Protein AF-A0A959P4C7-F1 (afdb_monomer_lite)

Sequence (64 aa):
MRTVVFSLIFVFGCLVSVGQELNQKDEAGLKQGKWKKFYKNGKVRYEGEFKDDKPVGLFRYYYE

Structure (mmCIF, N/CA/C/O backbone):
data_AF-A0A959P4C7-F1
#
_entry.id   AF-A0A959P4C7-F1
#
loop_
_atom_site.group_PDB
_atom_site.id
_atom_site.type_symbol
_atom_site.label_atom_id
_atom_site.label_alt_id
_atom_site.label_comp_id
_atom_site.label_asym_id
_atom_site.label_entity_id
_atom_site.label_seq_id
_atom_site.pdbx_PDB_ins_code
_atom_site.Cartn_x
_atom_site.Cartn_y
_atom_site.Cartn_z
_atom_site.occupancy
_atom_site.B_iso_or_equiv
_atom_site.auth_seq_id
_atom_site.auth_comp_id
_atom_site.auth_asym_id
_atom_site.auth_atom_id
_atom_site.pdbx_PDB_model_num
ATOM 1 N N . MET A 1 1 ? 28.275 -29.845 7.198 1.00 54.66 1 MET A N 1
ATOM 2 C CA . MET A 1 1 ? 27.298 -29.492 6.138 1.00 54.66 1 MET A CA 1
ATOM 3 C C . MET A 1 1 ? 25.884 -29.212 6.666 1.00 54.66 1 MET A C 1
ATOM 5 O O . MET A 1 1 ? 25.195 -28.414 6.058 1.00 54.66 1 MET A O 1
ATOM 9 N N . ARG A 1 2 ? 25.439 -29.794 7.796 1.00 57.12 2 ARG A N 1
ATOM 10 C CA . ARG A 1 2 ? 24.074 -29.582 8.331 1.00 57.12 2 ARG A CA 1
ATOM 11 C C . ARG A 1 2 ? 23.871 -28.265 9.110 1.00 57.12 2 ARG A C 1
ATOM 13 O O . ARG A 1 2 ? 22.773 -27.732 9.119 1.00 57.12 2 ARG A O 1
ATOM 20 N N . THR A 1 3 ? 24.923 -27.718 9.722 1.00 51.84 3 THR A N 1
ATOM 21 C CA . THR A 1 3 ? 24.885 -26.456 10.494 1.00 51.84 3 THR A CA 1
ATOM 22 C C . THR A 1 3 ? 24.882 -25.203 9.614 1.00 51.84 3 THR A C 1
ATOM 24 O O . THR A 1 3 ? 24.158 -24.260 9.899 1.00 51.84 3 THR A O 1
ATOM 27 N N . VAL A 1 4 ? 25.614 -25.223 8.496 1.00 56.47 4 VAL A N 1
ATOM 28 C CA . VAL A 1 4 ? 25.686 -24.105 7.532 1.00 56.47 4 VAL A CA 1
ATOM 29 C C . VAL A 1 4 ? 24.330 -23.848 6.858 1.00 56.47 4 VAL A C 1
ATOM 31 O O . VAL A 1 4 ? 23.953 -22.701 6.646 1.00 56.47 4 VAL A O 1
ATOM 34 N N . VAL A 1 5 ? 23.560 -24.908 6.588 1.00 56.56 5 VAL A N 1
ATOM 35 C CA . VAL A 1 5 ? 22.221 -24.815 5.980 1.00 56.56 5 VAL A CA 1
ATOM 36 C C . VAL A 1 5 ? 21.200 -24.191 6.942 1.00 56.56 5 VAL A C 1
ATOM 38 O O . VAL A 1 5 ? 20.392 -23.371 6.518 1.00 56.56 5 VAL A O 1
ATOM 41 N N . PHE A 1 6 ? 21.272 -24.498 8.243 1.00 54.44 6 PHE A N 1
ATOM 42 C CA . PHE A 1 6 ? 20.413 -23.870 9.259 1.00 54.44 6 PHE A CA 1
ATOM 43 C C . PHE A 1 6 ? 20.704 -22.370 9.423 1.00 54.44 6 PHE A C 1
ATOM 45 O O . PHE A 1 6 ? 19.772 -21.573 9.521 1.00 54.44 6 PHE A O 1
ATOM 52 N N . SER A 1 7 ? 21.978 -21.969 9.379 1.00 56.25 7 SER A N 1
ATOM 53 C CA . SER A 1 7 ? 22.370 -20.554 9.421 1.00 56.25 7 SER A CA 1
ATOM 54 C C . SER A 1 7 ? 21.934 -19.777 8.170 1.00 56.25 7 SER A C 1
ATOM 56 O O . SER A 1 7 ? 21.527 -18.625 8.282 1.00 56.25 7 SER A O 1
ATOM 58 N N . LEU A 1 8 ? 21.949 -20.402 6.987 1.00 56.12 8 LEU A N 1
ATOM 59 C CA . LEU A 1 8 ? 21.476 -19.797 5.732 1.00 56.12 8 LEU A CA 1
ATOM 60 C C . LEU A 1 8 ? 19.964 -19.526 5.733 1.00 56.12 8 LEU A C 1
ATOM 62 O O . LEU A 1 8 ? 19.534 -18.470 5.278 1.00 56.12 8 LEU A O 1
ATOM 66 N N . ILE A 1 9 ? 19.160 -20.435 6.292 1.00 57.75 9 ILE A N 1
ATOM 67 C CA . ILE A 1 9 ? 17.701 -20.263 6.407 1.00 57.75 9 ILE A CA 1
ATOM 68 C C . ILE A 1 9 ? 17.356 -19.142 7.405 1.00 57.75 9 ILE A C 1
ATOM 70 O O . ILE A 1 9 ? 16.425 -18.371 7.178 1.00 57.75 9 ILE A O 1
ATOM 74 N N . PHE A 1 10 ? 18.141 -19.001 8.477 1.00 55.62 10 PHE A N 1
ATOM 75 C CA . PHE A 1 10 ? 17.937 -17.966 9.494 1.00 55.62 10 PHE A CA 1
ATOM 76 C C . PHE A 1 10 ? 18.288 -16.554 8.987 1.00 55.62 10 PHE A C 1
ATOM 78 O O . PHE A 1 10 ? 17.566 -15.597 9.259 1.00 55.62 10 PHE A O 1
ATOM 85 N N . VAL A 1 11 ? 19.344 -16.420 8.175 1.00 55.59 11 VAL A N 1
ATOM 86 C CA . VAL A 1 11 ? 19.715 -15.146 7.525 1.00 55.59 11 VAL A CA 1
ATOM 87 C C . VAL A 1 11 ? 18.698 -14.747 6.448 1.00 55.59 11 VAL A C 1
ATOM 89 O O . VAL A 1 11 ? 18.368 -13.568 6.324 1.00 55.59 11 VAL A O 1
ATOM 92 N N . PHE A 1 12 ? 18.140 -15.716 5.716 1.00 56.09 12 PHE A N 1
ATOM 93 C CA . PHE A 1 12 ? 17.127 -15.449 4.690 1.00 56.09 12 PHE A CA 1
ATOM 94 C C . PHE A 1 12 ? 15.792 -14.972 5.289 1.00 56.09 12 PHE A C 1
ATOM 96 O O . PHE A 1 12 ? 15.132 -14.117 4.707 1.00 56.09 12 PHE A O 1
ATOM 103 N N . GLY A 1 13 ? 15.421 -15.454 6.482 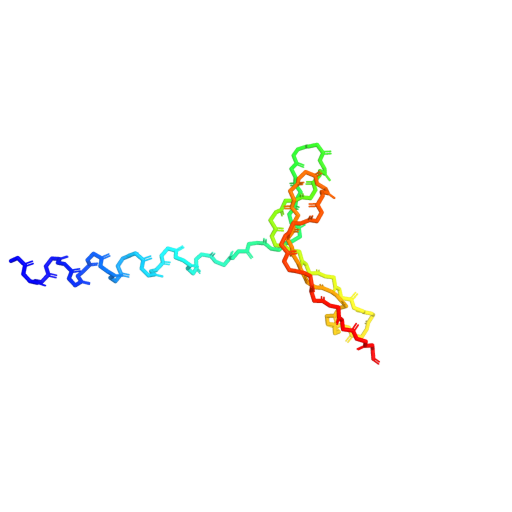1.00 54.16 13 GLY A N 1
ATOM 104 C CA . GLY A 1 13 ? 14.225 -14.998 7.202 1.00 54.16 13 GLY A CA 1
ATOM 105 C C . GLY A 1 13 ? 14.316 -13.561 7.734 1.00 54.16 13 GLY A C 1
ATOM 106 O O . GLY A 1 13 ? 13.311 -12.852 7.747 1.00 54.16 13 GLY A O 1
ATOM 107 N N . CYS A 1 14 ? 15.510 -13.093 8.118 1.00 48.97 14 CYS A N 1
ATOM 108 C CA . CYS A 1 14 ? 15.702 -11.735 8.645 1.00 48.97 14 CYS A CA 1
ATOM 109 C C . CYS A 1 14 ? 15.558 -10.629 7.586 1.00 48.97 14 CYS A C 1
ATOM 111 O O . CYS A 1 14 ? 15.131 -9.526 7.923 1.00 48.97 14 CYS A O 1
ATOM 113 N N . LEU A 1 15 ? 15.856 -10.900 6.310 1.00 51.59 15 LEU A N 1
ATOM 114 C CA . LEU A 1 15 ? 15.718 -9.898 5.241 1.00 51.59 15 LEU A CA 1
ATOM 115 C C . LEU A 1 15 ? 14.256 -9.625 4.853 1.00 51.59 15 LEU A C 1
ATOM 117 O O . LEU A 1 15 ? 13.949 -8.544 4.358 1.00 51.59 15 LEU A O 1
ATOM 121 N N . VAL A 1 16 ? 13.340 -10.563 5.116 1.00 54.53 16 VAL A N 1
ATOM 122 C CA . VAL A 1 16 ? 11.903 -10.404 4.808 1.00 54.53 16 VAL A CA 1
ATOM 123 C C . VAL A 1 16 ? 11.221 -9.402 5.758 1.00 54.53 16 VAL A C 1
ATOM 125 O O . VAL A 1 16 ? 10.159 -8.875 5.437 1.00 54.53 16 VAL A O 1
ATOM 128 N N . SER A 1 17 ? 11.850 -9.093 6.898 1.00 50.94 17 SER A N 1
ATOM 129 C CA . SER A 1 17 ? 11.321 -8.197 7.937 1.00 50.94 17 SER A CA 1
ATOM 130 C C . SER A 1 17 ? 11.959 -6.805 7.964 1.00 50.94 17 SER A C 1
ATOM 132 O O . SER A 1 17 ? 11.730 -6.065 8.923 1.00 50.94 17 SER A O 1
ATOM 134 N N . VAL A 1 18 ? 12.717 -6.395 6.936 1.00 55.91 18 VAL A N 1
ATOM 135 C CA . VAL A 1 18 ? 12.981 -4.957 6.747 1.00 55.91 18 VAL A CA 1
ATOM 136 C C . VAL A 1 18 ? 11.623 -4.321 6.454 1.00 55.91 18 VAL A C 1
ATOM 138 O O . VAL A 1 18 ? 11.052 -4.546 5.389 1.00 55.91 18 VAL A O 1
ATOM 141 N N . GLY A 1 19 ? 11.050 -3.651 7.460 1.00 60.09 19 GLY A N 1
ATOM 142 C CA . GLY A 1 19 ? 9.678 -3.151 7.445 1.00 60.09 19 GLY A CA 1
ATOM 143 C C . GLY A 1 19 ? 9.377 -2.432 6.138 1.00 60.09 19 GLY A C 1
ATOM 144 O O . GLY A 1 19 ? 9.992 -1.414 5.838 1.00 60.09 19 GLY A O 1
ATOM 145 N N . GLN A 1 20 ? 8.465 -2.996 5.343 1.00 64.12 20 GLN A N 1
ATOM 146 C CA . GLN A 1 20 ? 8.110 -2.418 4.052 1.00 64.12 20 GLN A CA 1
ATOM 147 C C . GLN A 1 20 ? 7.552 -1.013 4.279 1.00 64.12 20 GLN A C 1
ATOM 149 O O . GLN A 1 20 ? 6.525 -0.849 4.943 1.00 64.12 20 GLN A O 1
ATOM 154 N N . GLU A 1 21 ? 8.234 -0.004 3.741 1.00 82.50 21 GLU A N 1
ATOM 155 C CA . GLU A 1 21 ? 7.772 1.374 3.817 1.00 82.50 21 GLU A CA 1
ATOM 156 C C . GLU A 1 21 ? 6.428 1.514 3.093 1.00 82.50 21 GLU A C 1
ATOM 158 O O . GLU A 1 21 ? 6.250 1.058 1.961 1.00 82.50 21 GLU A O 1
ATOM 163 N N . LEU A 1 22 ? 5.455 2.126 3.770 1.00 93.31 22 LEU A N 1
ATOM 164 C CA . LEU A 1 22 ? 4.120 2.334 3.221 1.00 93.31 22 LEU A CA 1
ATOM 165 C C . LEU A 1 22 ? 4.043 3.665 2.483 1.00 93.31 22 LEU A C 1
ATOM 167 O O . LEU A 1 22 ? 4.698 4.637 2.854 1.00 93.31 22 LEU A O 1
ATOM 171 N N . ASN A 1 23 ? 3.134 3.731 1.512 1.00 96.19 23 ASN A N 1
ATOM 172 C CA . ASN A 1 23 ? 2.733 4.970 0.847 1.00 96.19 23 ASN A CA 1
ATOM 173 C C . ASN A 1 23 ? 3.862 5.677 0.079 1.00 96.19 23 ASN A C 1
ATOM 175 O O . ASN A 1 23 ? 3.826 6.896 -0.083 1.00 96.19 23 ASN A O 1
ATOM 179 N N . GLN A 1 24 ? 4.831 4.909 -0.421 1.00 96.06 24 GLN A N 1
ATOM 180 C CA . GLN A 1 24 ? 5.967 5.435 -1.170 1.00 96.06 24 GLN A CA 1
ATOM 181 C C . GLN A 1 24 ? 5.562 5.938 -2.559 1.00 96.06 24 GLN A C 1
ATOM 183 O O . GLN A 1 24 ? 4.596 5.454 -3.170 1.00 96.06 24 GLN A O 1
ATOM 188 N N . LYS A 1 25 ? 6.323 6.925 -3.036 1.00 96.94 25 LYS A N 1
ATOM 189 C CA . 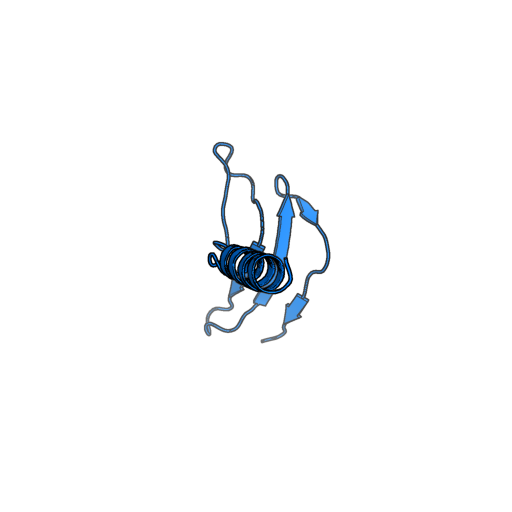LYS A 1 25 ? 6.249 7.481 -4.385 1.00 96.94 25 LYS A CA 1
ATOM 190 C C . LYS A 1 25 ? 7.646 7.546 -4.996 1.00 96.94 25 LYS A C 1
ATOM 192 O O . LYS A 1 25 ? 8.606 7.773 -4.268 1.00 96.94 25 LYS A O 1
ATOM 197 N N . ASP A 1 26 ? 7.745 7.358 -6.304 1.00 96.50 26 ASP A N 1
ATOM 198 C CA . ASP A 1 26 ? 8.997 7.547 -7.041 1.00 96.50 26 ASP A CA 1
ATOM 199 C C . ASP A 1 26 ? 9.280 9.030 -7.353 1.00 96.50 26 ASP A C 1
ATOM 201 O O . ASP A 1 26 ? 8.527 9.927 -6.964 1.00 96.50 26 ASP A O 1
ATOM 205 N N . GLU A 1 27 ? 10.375 9.290 -8.070 1.00 97.69 27 GLU A N 1
ATOM 206 C CA . GLU A 1 27 ? 10.791 10.636 -8.493 1.00 97.69 27 GLU A CA 1
ATOM 207 C C . GLU A 1 27 ? 9.755 11.333 -9.392 1.00 97.69 27 GLU A C 1
ATOM 209 O O . GLU A 1 27 ? 9.661 12.560 -9.391 1.00 97.69 27 GLU A O 1
ATOM 214 N N . ALA A 1 28 ? 8.938 10.565 -10.120 1.00 97.88 28 ALA A N 1
ATOM 215 C CA . ALA A 1 28 ? 7.826 11.077 -10.920 1.00 97.88 28 ALA A CA 1
ATOM 216 C C . ALA A 1 28 ? 6.550 11.300 -10.082 1.00 97.88 28 ALA A C 1
ATOM 218 O O . ALA A 1 28 ? 5.534 11.778 -10.591 1.00 97.88 28 ALA A O 1
ATOM 219 N N . GLY A 1 29 ? 6.588 10.981 -8.786 1.00 97.75 29 GLY A N 1
ATOM 220 C CA . GLY A 1 29 ? 5.473 11.111 -7.858 1.00 97.75 29 GLY A CA 1
ATOM 221 C C . GLY A 1 29 ? 4.440 9.987 -7.962 1.00 97.75 29 GLY A C 1
ATOM 222 O O . GLY A 1 29 ? 3.368 10.115 -7.346 1.00 97.75 29 GLY A O 1
ATOM 223 N N . LEU A 1 30 ? 4.743 8.916 -8.702 1.00 98.31 30 LEU A N 1
ATOM 224 C CA . LEU A 1 30 ? 3.864 7.769 -8.904 1.00 98.31 30 LEU A CA 1
ATOM 225 C C . LEU A 1 30 ? 3.989 6.795 -7.744 1.00 98.31 30 LEU A C 1
ATOM 227 O O . LEU A 1 30 ? 5.054 6.607 -7.163 1.00 98.31 30 LEU A O 1
ATOM 231 N N . LYS A 1 31 ? 2.879 6.158 -7.392 1.00 97.94 31 LYS A N 1
ATOM 232 C CA . LYS A 1 31 ? 2.806 5.263 -6.233 1.00 97.94 31 LYS A CA 1
ATOM 233 C C . LYS A 1 31 ? 3.497 3.944 -6.508 1.00 97.94 31 LYS A C 1
ATOM 235 O O . LYS A 1 31 ? 3.211 3.310 -7.525 1.00 97.94 31 LYS A O 1
ATOM 240 N N . GLN A 1 32 ? 4.287 3.503 -5.537 1.00 97.88 32 GLN A N 1
ATOM 241 C CA . GLN A 1 32 ? 5.020 2.249 -5.605 1.00 97.88 32 GLN A CA 1
ATOM 242 C C . GLN A 1 32 ? 4.827 1.439 -4.320 1.00 97.88 32 GLN A C 1
ATOM 244 O O . GLN A 1 32 ? 4.743 1.985 -3.217 1.00 97.88 32 GLN A O 1
ATOM 249 N N . GLY A 1 33 ? 4.768 0.118 -4.465 1.00 96.25 33 GLY A N 1
ATOM 250 C CA . GLY A 1 33 ? 4.756 -0.826 -3.355 1.00 96.25 33 GLY A CA 1
ATOM 251 C C . GLY A 1 33 ? 3.498 -0.753 -2.488 1.00 96.25 33 GLY A C 1
ATOM 252 O O . GLY A 1 33 ? 2.398 -0.434 -2.950 1.00 96.25 33 GLY A O 1
ATOM 253 N N . LYS A 1 34 ? 3.647 -1.127 -1.212 1.00 96.62 34 LYS A N 1
ATOM 254 C CA . LYS A 1 34 ? 2.526 -1.259 -0.277 1.00 96.62 34 LYS A CA 1
ATOM 255 C C . LYS A 1 34 ? 1.934 0.092 0.087 1.00 96.62 34 LYS A C 1
ATOM 257 O O . LYS A 1 34 ? 2.624 1.045 0.441 1.00 96.62 34 LYS A O 1
ATOM 262 N N . TRP A 1 35 ? 0.614 0.142 0.065 1.00 97.38 35 TRP A N 1
ATOM 263 C CA . TRP A 1 35 ? -0.165 1.342 0.293 1.00 97.38 35 TRP A CA 1
ATOM 264 C C . TRP A 1 35 ? -1.253 1.087 1.321 1.00 97.38 35 TRP A C 1
ATOM 266 O O . TRP A 1 35 ? -1.922 0.054 1.297 1.00 97.38 35 TRP A O 1
ATOM 276 N N . LYS A 1 36 ? -1.447 2.058 2.210 1.00 97.56 36 LYS A N 1
ATOM 277 C CA . LYS A 1 36 ? -2.458 2.040 3.261 1.00 97.56 36 LYS A CA 1
ATOM 278 C C . LYS A 1 36 ? -3.019 3.438 3.459 1.00 97.56 36 LYS A C 1
ATOM 280 O O . LYS A 1 36 ? -2.293 4.372 3.794 1.00 97.56 36 LYS A O 1
ATOM 285 N N . LYS A 1 37 ? -4.327 3.579 3.274 1.00 96.44 37 LYS A N 1
ATOM 286 C CA . LYS A 1 37 ? -5.050 4.821 3.558 1.00 96.44 37 LYS A CA 1
ATOM 287 C C . LYS A 1 37 ? -5.901 4.640 4.799 1.00 96.44 37 LYS A C 1
ATOM 289 O O . LYS A 1 37 ? -6.474 3.573 4.991 1.00 96.44 37 LYS A O 1
ATOM 294 N N . PHE A 1 38 ? -6.029 5.699 5.587 1.00 96.88 38 PHE A N 1
ATOM 295 C CA . PHE A 1 38 ? -6.795 5.711 6.828 1.00 96.88 38 PHE A CA 1
ATOM 296 C C . PHE A 1 38 ? -8.024 6.625 6.717 1.00 96.88 38 PHE A C 1
ATOM 298 O O . PHE A 1 38 ? -8.051 7.568 5.917 1.00 96.88 38 PHE A O 1
ATOM 305 N N . TYR A 1 39 ? -9.050 6.319 7.502 1.00 97.38 39 TYR A N 1
ATOM 306 C CA . TYR A 1 39 ? -10.173 7.195 7.816 1.00 97.38 39 TYR A CA 1
ATOM 307 C C . TYR A 1 39 ? -9.748 8.289 8.802 1.00 97.38 39 TYR A C 1
ATOM 309 O O . TYR A 1 39 ? -8.674 8.224 9.401 1.00 97.38 39 TYR A O 1
ATOM 317 N N . LYS A 1 40 ? -10.610 9.296 9.004 1.00 96.94 40 LYS A N 1
ATOM 318 C CA . LYS A 1 40 ? -10.353 10.384 9.967 1.00 96.94 40 LYS A CA 1
ATOM 319 C C . LYS A 1 40 ? -10.203 9.868 11.401 1.00 96.94 40 LYS A C 1
ATOM 321 O O . LYS A 1 40 ? -9.452 10.445 12.175 1.00 96.94 40 LYS A O 1
ATOM 326 N N . ASN A 1 41 ? -10.889 8.774 11.726 1.00 95.75 41 ASN A N 1
ATOM 327 C CA . ASN A 1 41 ? -10.810 8.098 13.020 1.00 95.75 41 ASN A CA 1
ATOM 328 C C . ASN A 1 41 ? -9.538 7.237 13.199 1.00 95.75 41 ASN A C 1
ATOM 330 O O . ASN A 1 41 ? -9.409 6.553 14.209 1.00 95.75 41 ASN A O 1
ATOM 334 N N . GLY A 1 42 ? -8.624 7.221 12.221 1.00 95.75 42 GLY A N 1
ATOM 335 C CA . GLY A 1 42 ? -7.387 6.438 12.263 1.00 95.75 42 GLY A CA 1
ATOM 336 C C . GLY A 1 42 ? -7.533 4.965 11.868 1.00 95.75 42 GLY A C 1
ATOM 337 O O . GLY A 1 42 ? -6.520 4.282 11.729 1.00 95.75 42 GLY A O 1
ATOM 338 N N . LYS A 1 43 ? -8.751 4.454 11.626 1.00 97.06 43 LYS A N 1
ATOM 339 C CA . LYS A 1 43 ? -8.948 3.094 11.097 1.00 97.06 43 LYS A CA 1
ATOM 340 C C . LYS A 1 43 ? -8.479 3.008 9.648 1.00 97.06 43 LYS A C 1
ATOM 342 O O . LYS A 1 43 ? -8.567 3.974 8.892 1.00 97.06 43 LYS A O 1
ATOM 347 N N . VAL A 1 44 ? -8.014 1.836 9.225 1.00 96.88 44 VAL A N 1
ATOM 348 C CA . VAL A 1 44 ? -7.650 1.596 7.823 1.00 96.88 44 VAL A CA 1
ATOM 349 C C . VAL A 1 44 ? -8.898 1.687 6.953 1.00 96.88 44 VAL A C 1
ATOM 351 O O . VAL A 1 44 ? -9.904 1.057 7.244 1.0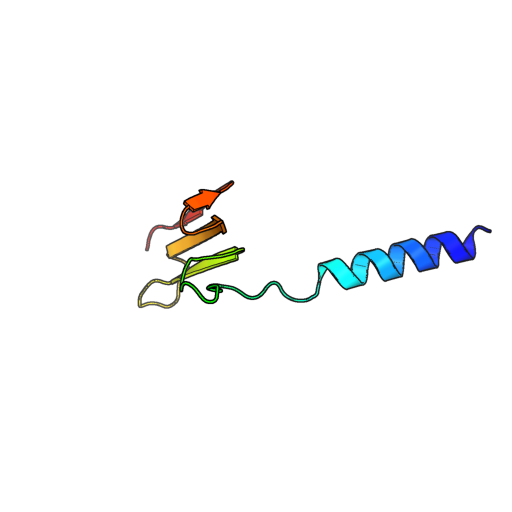0 96.88 44 VAL A O 1
ATOM 354 N N . ARG A 1 45 ? -8.812 2.464 5.877 1.00 97.94 45 ARG A N 1
ATOM 355 C CA . ARG A 1 45 ? -9.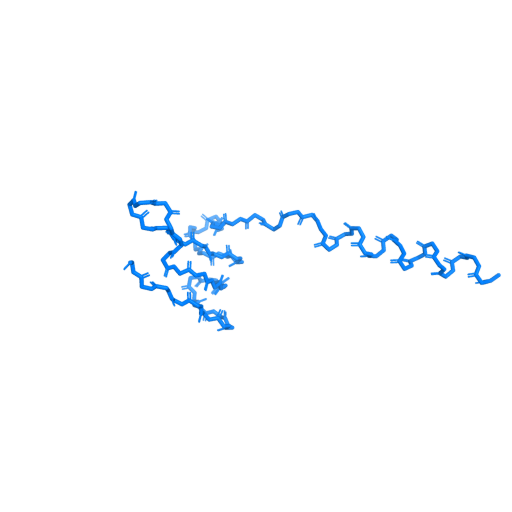829 2.578 4.829 1.00 97.94 45 ARG A CA 1
ATOM 356 C C . ARG A 1 45 ? -9.577 1.596 3.698 1.00 97.94 45 ARG A C 1
ATOM 358 O O . ARG A 1 45 ? -10.498 0.933 3.234 1.00 97.94 45 ARG A O 1
ATOM 365 N N . TYR A 1 46 ? -8.331 1.514 3.242 1.00 97.62 46 TYR A N 1
ATOM 366 C CA . TYR A 1 46 ? -7.911 0.464 2.324 1.00 97.62 46 TYR A CA 1
ATOM 367 C C . TYR A 1 46 ? -6.431 0.155 2.479 1.00 97.62 46 TYR A C 1
ATOM 369 O O . TYR A 1 46 ? -5.643 1.020 2.873 1.00 97.62 46 TYR A O 1
ATOM 377 N N . GLU A 1 47 ? -6.062 -1.057 2.091 1.00 98.00 47 GLU A N 1
ATOM 378 C CA . GLU A 1 47 ? -4.680 -1.459 1.866 1.00 98.00 47 GLU A CA 1
ATOM 379 C C . GLU A 1 47 ? -4.552 -2.259 0.566 1.00 98.00 47 GLU A C 1
ATOM 381 O O . GLU A 1 47 ? -5.484 -2.953 0.155 1.00 98.00 47 GLU A O 1
ATOM 386 N N . GLY A 1 48 ? -3.406 -2.129 -0.092 1.00 97.31 48 GLY A N 1
ATOM 387 C CA . GLY A 1 48 ? -3.115 -2.773 -1.368 1.00 97.31 48 GLY A CA 1
ATOM 388 C C . GLY A 1 48 ? -1.696 -2.466 -1.829 1.00 97.31 48 GLY A C 1
ATOM 389 O O . GLY A 1 48 ? -0.872 -1.987 -1.047 1.00 97.31 48 GLY A O 1
ATOM 390 N N . GLU A 1 49 ? -1.405 -2.737 -3.093 1.00 97.88 49 GLU A N 1
ATOM 391 C CA . GLU A 1 49 ? -0.100 -2.478 -3.697 1.00 97.88 49 GLU A CA 1
ATOM 392 C C . GLU A 1 49 ? -0.266 -1.684 -4.991 1.00 97.88 49 GLU A C 1
ATOM 394 O O . GLU A 1 49 ? -1.247 -1.861 -5.714 1.00 97.88 49 GLU A O 1
ATOM 399 N N . PHE A 1 50 ? 0.667 -0.778 -5.261 1.00 97.94 50 PHE A N 1
ATOM 400 C CA . PHE A 1 50 ? 0.702 -0.003 -6.495 1.00 97.94 50 PHE A CA 1
ATOM 401 C C . PHE A 1 50 ? 2.009 -0.237 -7.244 1.00 97.94 50 PHE A C 1
ATOM 403 O O . PHE A 1 50 ? 3.059 -0.446 -6.639 1.00 97.94 50 PHE A O 1
ATOM 410 N N . LYS A 1 51 ? 1.926 -0.163 -8.570 1.00 97.94 51 LYS A N 1
ATOM 411 C CA . LYS A 1 51 ? 3.069 -0.064 -9.470 1.00 97.94 51 LYS A CA 1
ATOM 412 C C . LYS A 1 51 ? 2.772 1.012 -10.503 1.00 97.94 51 LYS A C 1
ATOM 414 O O . LYS A 1 51 ? 1.798 0.878 -11.244 1.00 97.94 51 LYS A O 1
ATOM 419 N N . ASP A 1 52 ? 3.574 2.06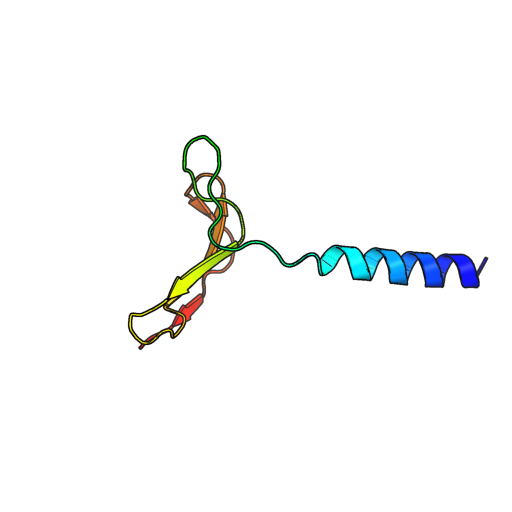8 -10.531 1.00 97.94 52 ASP A N 1
ATOM 420 C CA . ASP A 1 52 ? 3.407 3.210 -11.440 1.00 97.94 52 ASP A CA 1
ATOM 421 C C . ASP A 1 52 ? 1.980 3.782 -11.383 1.00 97.94 52 ASP A C 1
ATOM 423 O O . ASP A 1 52 ? 1.288 3.907 -12.396 1.00 97.94 52 ASP A O 1
ATOM 427 N N . ASP A 1 53 ? 1.497 4.045 -10.163 1.00 98.25 53 ASP A N 1
ATOM 428 C CA . ASP A 1 53 ? 0.133 4.524 -9.875 1.00 98.25 53 ASP A CA 1
ATOM 429 C C . ASP A 1 53 ? -1.016 3.548 -10.194 1.00 98.25 53 ASP A C 1
ATOM 431 O O . ASP A 1 53 ? -2.184 3.836 -9.903 1.00 98.25 53 ASP A O 1
ATOM 435 N N . LYS A 1 54 ? -0.719 2.352 -10.708 1.00 98.12 54 LYS A N 1
ATOM 436 C CA . LYS A 1 54 ? -1.724 1.330 -11.013 1.00 98.12 54 LYS A CA 1
ATOM 437 C C . LYS A 1 54 ? -1.869 0.351 -9.848 1.00 98.12 54 LYS A C 1
ATOM 439 O O . LYS A 1 54 ? -0.855 -0.154 -9.365 1.00 98.12 54 LYS A O 1
ATOM 444 N N . PRO A 1 55 ? -3.098 0.053 -9.390 1.00 97.19 55 PRO A N 1
ATOM 445 C CA . PRO A 1 55 ? -3.316 -0.957 -8.364 1.00 97.19 55 PRO A CA 1
ATOM 446 C C . PRO A 1 55 ? -2.926 -2.337 -8.899 1.00 97.19 55 PRO A C 1
ATOM 448 O O . PRO A 1 55 ? -3.324 -2.722 -9.999 1.00 97.19 55 PRO A O 1
ATOM 451 N N . VAL A 1 56 ? -2.163 -3.088 -8.112 1.00 97.50 56 VAL A N 1
ATOM 452 C CA . VAL A 1 56 ? -1.750 -4.457 -8.425 1.00 97.50 56 VAL A CA 1
ATOM 453 C C . VAL A 1 56 ? -2.054 -5.385 -7.251 1.00 97.50 56 VAL A C 1
ATOM 455 O O . VAL A 1 56 ? -1.951 -5.007 -6.085 1.00 97.50 56 VAL A O 1
ATOM 458 N N . GLY A 1 57 ? -2.443 -6.621 -7.562 1.00 96.25 57 GLY A N 1
ATOM 459 C CA . GLY A 1 57 ? -2.749 -7.637 -6.558 1.00 96.25 57 GLY A CA 1
ATOM 460 C C . GLY A 1 57 ? -4.053 -7.389 -5.793 1.00 96.25 57 GLY A C 1
ATOM 461 O O . GLY A 1 57 ? -5.009 -6.810 -6.308 1.00 96.25 57 GLY A O 1
ATOM 462 N N . LEU A 1 58 ? -4.107 -7.899 -4.562 1.00 96.88 58 LEU A N 1
ATOM 463 C CA . LEU A 1 58 ? -5.303 -7.844 -3.728 1.00 96.88 58 LEU A CA 1
ATOM 464 C C . LEU A 1 58 ? -5.427 -6.485 -3.039 1.00 96.88 58 LEU A C 1
ATOM 466 O O . LEU A 1 58 ? -4.521 -6.059 -2.321 1.00 96.88 58 LEU A O 1
ATOM 470 N N . PHE A 1 59 ? -6.600 -5.874 -3.173 1.00 97.81 59 PHE A N 1
ATOM 471 C CA . PHE A 1 59 ? -7.002 -4.736 -2.361 1.00 97.81 59 PHE A CA 1
ATOM 472 C C . PHE A 1 59 ? -8.011 -5.172 -1.311 1.00 97.81 59 PHE A C 1
ATOM 474 O O . PHE A 1 59 ? -8.972 -5.884 -1.606 1.00 97.81 59 PHE A O 1
ATOM 481 N N . ARG A 1 60 ? -7.804 -4.707 -0.082 1.00 97.81 60 ARG A N 1
ATOM 482 C CA . ARG A 1 60 ? -8.785 -4.825 0.994 1.00 97.81 60 ARG A CA 1
ATOM 483 C C . ARG A 1 60 ? -9.345 -3.453 1.289 1.00 97.81 60 ARG A C 1
ATOM 485 O O . ARG A 1 60 ? -8.593 -2.509 1.525 1.00 97.81 60 ARG A O 1
ATOM 492 N N . TYR A 1 61 ? -10.665 -3.373 1.290 1.00 97.62 61 TYR A N 1
ATOM 493 C CA . TYR A 1 61 ? -11.413 -2.187 1.667 1.00 97.62 61 TYR A CA 1
ATOM 494 C C . TYR A 1 61 ? -12.165 -2.489 2.950 1.00 97.62 61 TYR A C 1
ATOM 496 O O . TYR A 1 61 ? -12.719 -3.576 3.111 1.00 97.62 61 TYR A O 1
ATOM 504 N N . TYR A 1 62 ? -12.170 -1.522 3.852 1.00 96.31 62 TYR A N 1
ATOM 505 C CA . TYR A 1 62 ? -12.850 -1.625 5.132 1.00 96.31 62 TYR A CA 1
ATOM 506 C C . TYR A 1 62 ? -13.889 -0.522 5.203 1.00 96.31 62 TYR A C 1
ATOM 508 O O . TYR A 1 62 ? -13.648 0.574 4.703 1.00 96.31 62 TYR A O 1
ATOM 516 N N . TYR A 1 63 ? -15.032 -0.825 5.805 1.00 93.56 63 TYR A N 1
ATOM 517 C CA . TYR A 1 63 ? -16.074 0.155 6.086 1.00 93.56 63 TYR A CA 1
ATOM 518 C C . TYR A 1 63 ? -15.823 0.796 7.459 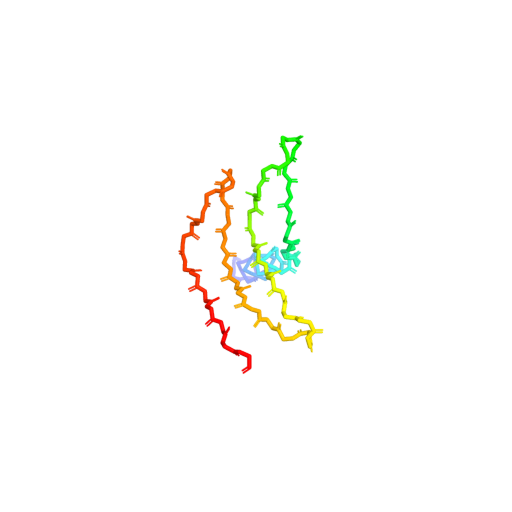1.00 93.56 63 TYR A C 1
ATOM 520 O O . TYR A 1 63 ? -15.163 0.194 8.311 1.00 93.56 63 TYR A O 1
ATOM 528 N N . GLU A 1 64 ? -16.290 2.032 7.640 1.00 83.75 64 GLU A N 1
ATOM 529 C CA . GLU A 1 64 ? -16.074 2.815 8.868 1.00 83.75 64 GLU A CA 1
ATOM 530 C C . GLU A 1 64 ? -16.952 2.358 10.041 1.00 83.75 64 GLU A C 1
ATOM 532 O O . GLU A 1 64 ? -18.157 2.125 9.799 1.00 83.75 64 GLU A O 1
#

Radius of gyration: 17.05 Å; chains: 1; bounding box: 43×41×24 Å

Secondary structure (DSSP, 8-state):
-HHHHHHHHHHHHHHTTS-PPSSEE-TT--EEEEEEEE-TTS-EEEEEEEETTEEEEEEEE---

pLDDT: mean 83.63, std 19.26, range [48.97, 98.31]

Foldseek 3Di:
DVVVVVVVVVVVVVVVPPPDDEQDADPVRFTAAWYWDADPVRHTQKIAGDDRNHTDDDMDGDDD